Protein 3EGN (pdb70)

Nearest PDB structures (foldseek):
  3egn-assembly1_A  TM=1.008E+00  e=3.715E-26  Homo sapiens
  5obn-assembly1_A  TM=8.909E-01  e=4.716E-21  Homo sapiens
  6ez7-assembly1_A  TM=8.529E-01  e=1.030E-05  Saccharomyces cerevisiae S288C
  6cmn-assembly1_A  TM=7.670E-01  e=2.132E-06  Oryctolagus cuniculus
  7yex-assembly1_A  TM=8.664E-01  e=5.294E-04  Mus musculus

GO terms:
  GO:0005634 nucleus (C, IDA)
  GO:0005654 nucleoplasm (C, TAS)
  GO:0005654 nucleoplasm (C, IDA)
  GO:0005689 U12-type spliceosomal complex (C, IDA)
  GO:0008380 RNA splicing (P, IC)

InterPro domains:
  IPR000504 RNA recognition motif domain [PF00076] (29-95)
  IPR000504 RNA recognition motif domain [PF00076] (422-496)
  IPR000504 RNA recognition motif domain [PS50102] (27-102)
  IPR000504 RNA recognition motif domain [PS50102] (420-503)
  IPR000504 RNA recognition motif domain [SM00360] (28-98)
  IPR000504 RNA recognition motif domain [SM00360] (421-499)
  IPR012677 Nucleotide-binding alpha-beta plait domain superfamily [G3DSA:3.30.70.330] (13-119)
  IPR012677 Nucleotide-binding alpha-beta plait domain superfamily [G3DSA:3.30.70.330] (416-517)
  IPR034147 RBM40, RNA recognition motif 1 [cd12238] (28-100)
  IPR035979 RNA-binding domain superfamily [SSF54928] (13-106)
  IPR035979 RNA-binding domain superfamily [SSF54928] (393-510)
  IPR045164 RNA-binding region-containing protein RBM41/RNPC3 [PTHR16105] (24-506)

Solvent-accessible surface area: 7792 Å² total; per-residue (Å²): 192,54,4,59,136,153,69,0,86,158,21,80,32,57,180,111,74,45,103,104,44,97,46,16,164,111,68,126,61,48,144,80,26,50,44,0,41,0,58,6,2,14,129,123,16,98,102,135,21,0,84,79,2,0,2,64,14,15,73,75,101,34,119,100,53,108,129,91,29,76,15,163,61,74,134,50,32,208,155,71,6,36,0,50,0,14,2,21,64,93,177,15,0,42,101,0,16,165,23,0,21,0,18,55,22,97,59,86,18,0,1,0,23,27,10,193,61,81,208,182

Sequence (120 aa):
ECISRRELEKGRISREEMETLSVFRSYEPGEPNCCRIYVKNLAKHVQEKDLKYIFGRYVDFSSETQRIMFDIRLMKEGRMKGQAFIGLPNEKAAAKALKEANGYVLFGKPMVVQFARSARP

B-factor: mean 15.4, std 7.97, range [4.47, 77.9]

Foldseek 3Di:
DADDLVVLVVQFDDVVVLVPDPVNPPADQDDQDQKKKKWFAFPPDDPVNVCRYLVVLFDPVDPLQVVQWDKDKDDPPDGIIMIMTGGNTRVSLVVCQVRQQRGDDPNTGMHMHHDPDPPD

Radius of gyration: 13.58 Å; Cα contacts (8 Å, |Δi|>4): 230; chains: 1; bounding box: 38×36×28 Å

Organism: Homo sapiens (NCBI:txid9606)

CATH classification: 6.10.250.610 (+1 more: 3.30.70.330)

Structure (mmCIF, N/CA/C/O backbone):
data_3EGN
#
_entry.id   3EGN
#
_cell.length_a   90.973
_cell.length_b   33.499
_cell.length_c   49.312
_cell.angle_alpha   90.00
_cell.angle_beta   96.64
_cell.angle_gamma   90.00
#
_symmetry.space_group_name_H-M   'C 1 2 1'
#
loop_
_entity.id
_entity.type
_entity.pdbx_description
1 polymer 'RNA-binding protein 40'
2 water water
#
loop_
_atom_site.group_PDB
_atom_site.id
_atom_site.type_symbol
_atom_site.label_atom_id
_atom_site.label_alt_id
_atom_site.label_comp_id
_atom_site.label_asym_id
_atom_site.label_entity_id
_atom_site.label_seq_id
_atom_site.pdbx_PDB_ins_code
_atom_site.Cartn_x
_atom_site.Cartn_y
_atom_site.Cartn_z
_atom_site.occupancy
_atom_site.B_iso_or_equiv
_atom_site.auth_seq_id
_atom_site.auth_comp_id
_atom_site.auth_asym_id
_atom_site.auth_atom_id
_atom_site.pdbx_PDB_model_num
ATOM 1 N N . GLU A 1 13 ? 7.295 -19.369 -28.526 1.00 25.50 387 GLU A N 1
ATOM 2 C CA . GLU A 1 13 ? 8.056 -20.647 -28.349 1.00 25.55 387 GLU A CA 1
ATOM 3 C C . GLU A 1 13 ? 9.029 -20.621 -27.165 1.00 24.94 387 GLU A C 1
ATOM 4 O O . GLU A 1 13 ? 9.950 -19.794 -27.111 1.00 25.01 387 GLU A O 1
ATOM 10 N N . CYS A 1 14 ? 8.807 -21.532 -26.220 1.00 24.17 388 CYS A N 1
ATOM 11 C CA . CYS A 1 14 ? 9.714 -21.730 -25.093 1.00 23.54 388 CYS A CA 1
ATOM 12 C C . CYS A 1 14 ? 9.909 -23.226 -24.833 1.00 22.77 388 CYS A C 1
ATOM 13 O O . CYS A 1 14 ? 9.220 -24.059 -25.433 1.00 22.83 388 CYS A O 1
ATOM 16 N N . ILE A 1 15 ? 10.847 -23.556 -23.945 1.00 21.68 389 ILE A N 1
ATOM 17 C CA . ILE A 1 15 ? 11.207 -24.944 -23.650 1.00 20.77 389 ILE A CA 1
ATOM 18 C C . ILE A 1 15 ? 10.061 -25.716 -22.973 1.00 20.56 389 ILE A C 1
ATOM 19 O O . ILE A 1 15 ? 9.223 -25.120 -22.286 1.00 20.67 389 ILE A O 1
ATOM 24 N N . SER A 1 16 ? 10.020 -27.032 -23.186 1.00 19.81 390 SER A N 1
ATOM 25 C CA . SER A 1 16 ? 9.045 -27.893 -22.518 1.00 19.22 390 SER A CA 1
ATOM 26 C C . SER A 1 16 ? 9.651 -28.540 -21.271 1.00 19.21 390 SER A C 1
ATOM 27 O O . SER A 1 16 ? 10.875 -28.629 -21.141 1.00 18.97 390 SER A O 1
ATOM 30 N N . ARG A 1 17 ? 8.786 -28.986 -20.361 1.00 19.23 391 ARG A N 1
ATOM 31 C CA . ARG A 1 17 ? 9.201 -29.712 -19.157 1.00 19.52 391 ARG A CA 1
ATOM 32 C C . ARG A 1 17 ? 10.038 -30.961 -19.492 1.00 19.13 391 ARG A C 1
ATOM 33 O O . ARG A 1 17 ? 11.015 -31.275 -18.801 1.00 18.94 391 ARG A O 1
ATOM 41 N N . ARG A 1 18 ? 9.641 -31.660 -20.553 1.00 18.65 392 ARG A N 1
ATOM 42 C CA . ARG A 1 18 ? 10.322 -32.870 -20.994 1.00 18.35 392 ARG A CA 1
ATOM 43 C C . ARG A 1 18 ? 11.723 -32.582 -21.543 1.00 17.70 392 ARG A C 1
ATOM 44 O O . ARG A 1 18 ? 12.661 -33.321 -21.264 1.00 17.74 392 ARG A O 1
ATOM 52 N N . GLU A 1 19 ? 11.861 -31.511 -22.319 1.00 16.98 393 GLU A N 1
ATOM 53 C CA . GLU A 1 19 ? 13.145 -31.158 -22.920 1.00 16.79 393 GLU A CA 1
ATOM 54 C C . GLU A 1 19 ? 14.181 -30.745 -21.860 1.00 15.75 393 GLU A C 1
ATOM 55 O O . GLU A 1 19 ? 15.355 -31.097 -21.950 1.00 15.66 393 GLU A O 1
ATOM 61 N N . LEU A 1 20 ? 13.712 -30.010 -20.860 1.00 14.79 394 LEU A N 1
ATOM 62 C CA . LEU A 1 20 ? 14.486 -29.594 -19.704 1.00 13.90 394 LEU A CA 1
ATOM 63 C C . LEU A 1 20 ? 14.999 -30.808 -18.936 1.00 13.76 394 LEU A C 1
ATOM 64 O O . LEU A 1 20 ? 16.103 -30.793 -18.396 1.00 13.37 394 LEU A O 1
ATOM 69 N N . GLU A 1 21 ? 14.184 -31.856 -18.890 1.00 13.34 395 GLU A N 1
ATOM 70 C CA . GLU A 1 21 ? 14.514 -33.063 -18.162 1.00 13.51 395 GLU A CA 1
ATOM 71 C C . GLU A 1 21 ? 15.579 -33.843 -18.929 1.00 13.00 395 GLU A C 1
ATOM 72 O O . GLU A 1 21 ? 16.510 -34.400 -18.333 1.00 12.78 395 GLU A O 1
ATOM 78 N N . LYS A 1 22 ? 15.436 -33.874 -20.253 1.00 12.70 396 LYS A N 1
ATOM 79 C CA . LYS A 1 22 ? 16.393 -34.548 -21.125 1.00 12.41 396 LYS A CA 1
ATOM 80 C C . LYS A 1 22 ? 17.766 -33.891 -21.082 1.00 12.06 396 LYS A C 1
ATOM 81 O O . LYS A 1 22 ? 18.782 -34.576 -21.206 1.00 12.45 396 LYS A O 1
ATOM 87 N N . GLY A 1 23 ? 17.793 -32.574 -20.882 1.00 11.36 397 GLY A N 1
ATOM 88 C CA . GLY A 1 23 ? 19.027 -31.810 -20.900 1.00 10.44 397 GLY A CA 1
ATOM 89 C C . GLY A 1 23 ? 19.749 -31.644 -19.587 1.00 10.13 397 GLY A C 1
ATOM 90 O O . GLY A 1 23 ? 20.855 -31.133 -19.576 1.00 10.51 397 GLY A O 1
ATOM 91 N N . ARG A 1 24 ? 19.131 -32.049 -18.481 1.00 10.06 398 ARG A N 1
ATOM 92 C CA . ARG A 1 24 ? 19.744 -31.922 -17.152 1.00 9.88 398 ARG A CA 1
ATOM 93 C C . ARG A 1 24 ? 20.731 -33.053 -16.872 1.00 9.70 398 ARG A C 1
ATOM 94 O O . ARG A 1 24 ? 20.405 -34.233 -17.034 1.00 9.22 398 ARG A O 1
ATOM 102 N N . ILE A 1 25 ? 21.928 -32.681 -16.428 1.00 9.56 399 ILE A N 1
ATOM 103 C CA . ILE A 1 25 ? 22.901 -33.633 -15.913 1.00 9.44 399 ILE A CA 1
ATOM 104 C C . ILE A 1 25 ? 22.343 -34.324 -14.665 1.00 9.56 399 ILE A C 1
ATOM 105 O O . ILE A 1 25 ? 21.506 -33.757 -13.957 1.00 9.61 399 ILE A O 1
ATOM 110 N N . SER A 1 26 ? 22.794 -35.551 -14.415 1.00 9.56 400 SER A N 1
ATOM 111 C CA . SER A 1 26 ? 22.344 -36.328 -13.259 1.00 9.66 400 SER A CA 1
ATOM 112 C C . SER A 1 26 ? 22.939 -35.764 -11.980 1.00 10.13 400 SER A C 1
ATOM 113 O O . SER A 1 26 ? 23.941 -35.046 -12.024 1.00 10.07 400 SER A O 1
ATOM 116 N N . ARG A 1 27 ? 22.331 -36.102 -10.845 1.00 10.64 401 ARG A N 1
ATOM 117 C CA . ARG A 1 27 ? 22.822 -35.641 -9.551 1.00 11.17 401 ARG A CA 1
ATOM 118 C C . ARG A 1 27 ? 24.230 -36.163 -9.292 1.00 11.36 401 ARG A C 1
ATOM 119 O O . ARG A 1 27 ? 25.029 -35.472 -8.668 1.00 11.43 401 ARG A O 1
ATOM 127 N N . GLU A 1 28 ? 24.522 -37.363 -9.803 1.00 11.71 402 GLU A N 1
ATOM 128 C CA . GLU A 1 28 ? 25.857 -37.974 -9.720 1.00 12.43 402 GLU A CA 1
ATOM 129 C C . GLU A 1 28 ? 26.918 -37.109 -10.402 1.00 12.87 402 GLU A C 1
ATOM 130 O O . GLU A 1 28 ? 27.936 -36.759 -9.795 1.00 13.06 402 GLU A O 1
ATOM 136 N N . GLU A 1 29 ? 26.656 -36.770 -11.661 1.00 13.23 403 GLU A N 1
ATOM 137 C CA . GLU A 1 29 ? 27.519 -35.913 -12.461 1.00 13.79 403 GLU A CA 1
ATOM 138 C C . GLU A 1 29 ? 27.699 -34.542 -11.800 1.00 14.03 403 GLU A C 1
ATOM 139 O O . GLU A 1 29 ? 28.785 -33.967 -11.821 1.00 13.94 403 GLU A O 1
ATOM 145 N N . MET A 1 30 ? 26.621 -34.051 -11.199 1.00 14.62 404 MET A N 1
ATOM 146 C CA . MET A 1 30 ? 26.590 -32.790 -10.464 1.00 15.27 404 MET A CA 1
ATOM 147 C C . MET A 1 30 ? 27.537 -32.806 -9.248 1.00 15.06 404 MET A C 1
ATOM 148 O O . MET A 1 30 ? 28.124 -31.782 -8.903 1.00 14.82 404 MET A O 1
ATOM 153 N N . GLU A 1 31 ? 27.691 -33.972 -8.619 1.00 15.19 405 GLU A N 1
ATOM 154 C CA . GLU A 1 31 ? 28.582 -34.138 -7.459 1.00 15.35 405 GLU A CA 1
ATOM 155 C C . GLU A 1 31 ? 30.060 -34.037 -7.821 1.00 15.11 405 GLU A C 1
ATOM 156 O O . GLU A 1 31 ? 30.888 -33.748 -6.957 1.00 14.88 405 GLU A O 1
ATOM 162 N N . THR A 1 32 ? 30.382 -34.291 -9.089 1.00 15.07 406 THR A N 1
ATOM 163 C CA . THR A 1 32 ? 31.768 -34.266 -9.562 1.00 15.17 406 THR A CA 1
ATOM 164 C C . THR A 1 32 ? 32.190 -32.886 -10.087 1.00 15.23 406 THR A C 1
ATOM 165 O O . THR A 1 32 ? 33.384 -32.599 -10.207 1.00 15.46 406 THR A O 1
ATOM 169 N N . LEU A 1 33 ? 31.220 -32.030 -10.392 1.00 15.12 407 LEU A N 1
ATOM 170 C CA . LEU A 1 33 ? 31.521 -30.786 -11.099 1.00 15.12 407 LEU A CA 1
ATOM 171 C C . LEU A 1 33 ? 31.951 -29.656 -10.178 1.00 15.30 407 LEU A C 1
ATOM 172 O O . LEU A 1 33 ? 31.275 -29.355 -9.188 1.00 15.39 407 LEU A O 1
ATOM 177 N N . SER A 1 34 ? 33.069 -29.025 -10.536 1.00 15.33 408 SER A N 1
ATOM 178 C CA . SER A 1 34 ? 33.660 -27.918 -9.782 1.00 15.41 408 SER A CA 1
ATOM 179 C C . SER A 1 34 ? 32.718 -26.736 -9.583 1.00 15.16 408 SER A C 1
ATOM 180 O O . SER A 1 34 ? 32.792 -26.043 -8.563 1.00 15.28 408 SER A O 1
ATOM 183 N N . VAL A 1 35 ? 31.843 -26.505 -10.557 1.00 14.71 409 VAL A N 1
ATOM 184 C CA . VAL A 1 35 ? 30.946 -25.354 -10.524 1.00 14.25 409 VAL A CA 1
ATOM 185 C C . VAL A 1 35 ? 29.725 -25.508 -9.613 1.00 14.19 409 VAL A C 1
ATOM 186 O O . VAL A 1 35 ? 29.062 -24.519 -9.307 1.00 14.43 409 VAL A O 1
ATOM 190 N N . PHE A 1 36 ? 29.419 -26.737 -9.204 1.00 14.10 410 PHE A N 1
ATOM 191 C CA . PHE A 1 36 ? 28.294 -27.008 -8.301 1.00 13.95 410 PHE A CA 1
ATOM 192 C C . PHE A 1 36 ? 28.749 -27.266 -6.864 1.00 14.23 410 PHE A C 1
ATOM 193 O O . PHE A 1 36 ? 27.928 -27.589 -6.005 1.00 14.28 410 PHE A O 1
ATOM 201 N N . ARG A 1 37 ? 30.050 -27.128 -6.608 1.00 14.59 411 ARG A N 1
ATOM 202 C CA . ARG A 1 37 ? 30.600 -27.285 -5.255 1.00 15.30 411 ARG A CA 1
ATOM 203 C C . ARG A 1 37 ? 29.994 -26.243 -4.328 1.00 15.17 411 ARG A C 1
ATOM 204 O O . ARG A 1 37 ? 29.925 -25.063 -4.676 1.00 15.16 411 ARG A O 1
ATOM 212 N N . SER A 1 38 ? 29.554 -26.695 -3.154 1.00 15.45 412 SER A N 1
ATOM 213 C CA . SER A 1 38 ? 28.909 -25.842 -2.145 1.00 15.48 412 SER A CA 1
ATOM 214 C C . SER A 1 38 ? 27.816 -24.943 -2.731 1.00 15.33 412 SER A C 1
ATOM 215 O O . SER A 1 38 ? 27.783 -23.731 -2.508 1.00 15.29 412 SER A O 1
ATOM 218 N N . TYR A 1 39 ? 26.928 -25.566 -3.494 1.00 15.19 413 TYR A N 1
ATOM 219 C CA . TYR A 1 39 ? 25.819 -24.871 -4.120 1.00 15.04 413 TYR A CA 1
ATOM 220 C C . TYR A 1 39 ? 24.828 -24.392 -3.074 1.00 14.99 413 TYR A C 1
ATOM 221 O O . TYR A 1 39 ? 24.439 -25.147 -2.178 1.00 15.28 413 TYR A O 1
ATOM 230 N N . GLU A 1 40 ? 24.417 -23.138 -3.194 1.00 14.73 414 GLU A N 1
ATOM 231 C CA . GLU A 1 40 ? 23.415 -22.579 -2.302 1.00 14.79 414 GLU A CA 1
ATOM 232 C C . GLU A 1 40 ? 22.385 -21.796 -3.102 1.00 14.16 414 GLU A C 1
ATOM 233 O O . GLU A 1 40 ? 22.748 -20.887 -3.842 1.00 14.01 414 GLU A O 1
ATOM 239 N N . PRO A 1 41 ? 21.095 -22.168 -2.970 1.00 13.88 415 PRO A N 1
ATOM 240 C CA . PRO A 1 41 ? 20.000 -21.505 -3.681 1.00 13.31 415 PRO A CA 1
ATOM 241 C C . PRO A 1 41 ? 19.854 -20.030 -3.299 1.00 13.03 415 PRO A C 1
ATOM 242 O O . PRO A 1 41 ? 19.519 -19.201 -4.156 1.00 13.27 415 PRO A O 1
ATOM 246 N N . GLY A 1 42 ? 20.119 -19.704 -2.037 1.00 12.48 416 GLY A N 1
ATOM 247 C CA . GLY A 1 42 ? 19.952 -18.340 -1.531 1.00 12.06 416 GLY A CA 1
ATOM 248 C C . GLY A 1 42 ? 18.546 -18.122 -1.007 1.00 11.80 416 GLY A C 1
ATOM 249 O O . GLY A 1 42 ? 17.753 -19.061 -0.956 1.00 11.63 416 GLY A O 1
ATOM 250 N N . GLU A 1 43 ? 18.232 -16.890 -0.611 1.00 11.76 417 GLU A N 1
ATOM 251 C CA . GLU A 1 43 ? 16.888 -16.581 -0.122 1.00 11.85 417 GLU A CA 1
ATOM 252 C C . GLU A 1 43 ? 15.925 -16.237 -1.266 1.00 11.81 417 GLU A C 1
ATOM 253 O O . GLU A 1 43 ? 16.235 -15.385 -2.102 1.00 11.59 417 GLU A O 1
ATOM 259 N N . PRO A 1 44 ? 14.758 -16.916 -1.306 1.00 11.86 418 PRO A N 1
ATOM 260 C CA . PRO A 1 44 ? 13.773 -16.788 -2.383 1.00 11.69 418 PRO A CA 1
ATOM 261 C C . PRO A 1 44 ? 13.482 -15.339 -2.797 1.00 11.66 418 PRO A C 1
ATOM 262 O O . PRO A 1 44 ? 13.201 -14.474 -1.960 1.00 11.59 418 PRO A O 1
ATOM 266 N N . ASN A 1 45 ? 13.561 -15.106 -4.099 1.00 11.42 419 ASN A N 1
ATOM 267 C CA . ASN A 1 45 ? 13.326 -13.817 -4.706 1.00 11.26 419 ASN A CA 1
ATOM 268 C C . ASN A 1 45 ? 12.708 -14.115 -6.073 1.00 11.27 419 ASN A C 1
ATOM 269 O O . ASN A 1 45 ? 12.786 -15.252 -6.548 1.00 11.22 419 ASN A O 1
ATOM 274 N N A CYS A 1 46 ? 12.093 -13.104 -6.663 0.50 11.05 420 CYS A N 1
ATOM 275 N N B CYS A 1 46 ? 12.084 -13.121 -6.722 0.50 11.26 420 CYS A N 1
ATOM 276 C CA A CYS A 1 46 ? 11.517 -13.265 -8.005 0.50 10.89 420 CYS A CA 1
ATOM 277 C CA B CYS A 1 46 ? 11.517 -13.287 -8.090 0.50 11.35 420 CYS A CA 1
ATOM 278 C C A CYS A 1 46 ? 12.567 -13.108 -9.113 0.50 11.01 420 CYS A C 1
ATOM 279 C C B CYS A 1 46 ? 12.636 -13.259 -9.122 0.50 11.25 420 CYS A C 1
ATOM 280 O O A CYS A 1 46 ? 12.291 -13.359 -10.284 0.50 11.03 420 CYS A O 1
ATOM 281 O O B CYS A 1 46 ? 12.483 -13.750 -10.240 0.50 11.29 420 CYS A O 1
ATOM 286 N N . ARG A 1 47 ? 13.766 -12.687 -8.726 1.00 11.14 421 ARG A N 1
ATOM 287 C CA . ARG A 1 47 ? 14.887 -12.521 -9.631 1.00 10.97 421 ARG A CA 1
ATOM 288 C C . ARG A 1 47 ? 15.863 -13.659 -9.381 1.00 11.02 421 ARG A C 1
ATOM 289 O O . ARG A 1 47 ? 16.176 -13.987 -8.227 1.00 11.01 421 ARG A O 1
ATOM 297 N N . ILE A 1 48 ? 16.315 -14.272 -10.470 1.00 10.83 422 ILE A N 1
ATOM 298 C CA . ILE A 1 48 ? 17.254 -15.385 -10.419 1.00 10.59 422 ILE A CA 1
ATOM 299 C C . ILE A 1 48 ? 18.602 -15.031 -11.041 1.00 10.77 422 ILE A C 1
ATOM 300 O O . ILE A 1 48 ? 18.727 -14.077 -11.823 1.00 10.46 422 ILE A O 1
ATOM 305 N N . TYR A 1 49 ? 19.604 -15.819 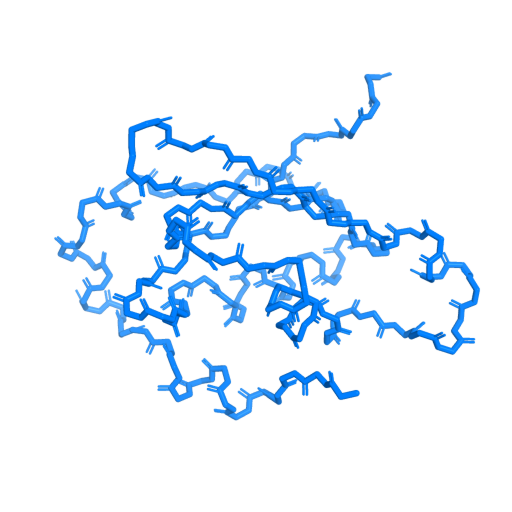-10.675 1.00 10.92 423 TYR A N 1
ATOM 306 C CA . TYR A 1 49 ? 20.967 -15.614 -11.108 1.00 11.16 423 TYR A CA 1
ATOM 307 C C . TYR A 1 49 ? 21.463 -16.912 -11.739 1.00 11.15 423 TYR A C 1
ATOM 308 O O . TYR A 1 49 ? 21.362 -17.985 -11.141 1.00 11.34 423 TYR A O 1
ATOM 317 N N . VAL A 1 50 ? 21.952 -16.811 -12.972 1.00 11.09 424 VAL A N 1
ATOM 318 C CA . VAL A 1 50 ? 22.376 -17.973 -13.759 1.00 11.01 424 VAL A CA 1
ATOM 319 C C . VAL A 1 50 ? 23.849 -17.822 -14.099 1.00 10.82 424 VAL A C 1
ATOM 320 O O . VAL A 1 50 ? 24.252 -16.816 -14.675 1.00 11.18 424 VAL A O 1
ATOM 324 N N . LYS A 1 51 ? 24.664 -18.804 -13.743 1.00 10.72 425 LYS A N 1
ATOM 325 C CA . LYS A 1 51 ? 26.081 -18.735 -14.116 1.00 10.56 425 LYS A CA 1
ATOM 326 C C . LYS A 1 51 ? 26.547 -19.956 -14.905 1.00 10.14 425 LYS A C 1
ATOM 327 O O . LYS A 1 51 ? 25.759 -20.847 -15.201 1.00 9.71 425 LYS A O 1
ATOM 333 N N . ASN A 1 52 ? 27.830 -19.967 -15.262 1.00 10.24 426 ASN A N 1
ATOM 334 C CA . ASN A 1 52 ? 28.428 -21.016 -16.085 1.00 10.07 426 ASN A CA 1
ATOM 335 C C . ASN A 1 52 ? 27.767 -21.091 -17.470 1.00 10.13 426 ASN A C 1
ATOM 336 O O . ASN A 1 52 ? 27.509 -22.169 -17.996 1.00 10.82 426 ASN A O 1
ATOM 341 N N . LEU A 1 53 ? 27.491 -19.935 -18.058 1.00 9.98 427 LEU A N 1
ATOM 342 C CA . LEU A 1 53 ? 26.908 -19.886 -19.401 1.00 9.73 427 LEU A CA 1
ATOM 343 C C . LEU A 1 53 ? 28.012 -19.815 -20.437 1.00 9.58 427 LEU A C 1
ATOM 344 O O . LEU A 1 53 ? 29.044 -19.196 -20.207 1.00 8.96 427 LEU A O 1
ATOM 349 N N . ALA A 1 54 ? 27.784 -20.452 -21.579 1.00 9.81 428 ALA A N 1
ATOM 350 C CA . ALA A 1 54 ? 28.728 -20.382 -22.692 1.00 9.75 428 ALA A CA 1
ATOM 351 C C . ALA A 1 54 ? 28.834 -18.941 -23.167 1.00 9.65 428 ALA A C 1
ATOM 352 O O . ALA A 1 54 ? 27.864 -18.186 -23.114 1.00 9.76 428 ALA A O 1
ATOM 354 N N . LYS A 1 55 ? 30.018 -18.567 -23.626 1.00 9.97 429 LYS A N 1
ATOM 355 C CA . LYS A 1 55 ? 30.329 -17.171 -23.929 1.00 10.40 429 LYS A CA 1
ATOM 356 C C . LYS A 1 55 ? 29.501 -16.601 -25.088 1.00 10.05 429 LYS A C 1
ATOM 357 O O . LYS A 1 55 ? 29.282 -15.389 -25.155 1.00 10.23 429 LYS A O 1
ATOM 363 N N . HIS A 1 56 ? 29.037 -17.472 -25.986 1.00 9.29 430 HIS A N 1
ATOM 364 C CA . HIS A 1 56 ? 28.282 -17.037 -27.162 1.00 8.64 430 HIS A CA 1
ATOM 365 C C . HIS A 1 56 ? 26.758 -17.141 -26.993 1.00 8.29 430 HIS A C 1
ATOM 366 O O . HIS A 1 56 ? 26.019 -17.073 -27.980 1.00 7.60 430 HIS A O 1
ATOM 373 N N . VAL A 1 57 ? 26.296 -17.295 -25.752 1.00 8.21 431 VAL A N 1
ATOM 374 C CA . VAL A 1 57 ? 24.857 -17.345 -25.456 1.00 8.56 431 VAL A CA 1
ATOM 375 C C . VAL A 1 57 ? 24.206 -15.981 -25.715 1.00 8.74 431 VAL A C 1
ATOM 376 O O . VAL A 1 57 ? 24.718 -14.960 -25.262 1.00 8.53 431 VAL A O 1
ATOM 380 N N . GLN A 1 58 ? 23.094 -15.971 -26.453 1.00 9.17 432 GLN A N 1
ATOM 381 C CA . GLN A 1 58 ? 22.325 -14.749 -26.707 1.00 9.81 432 GLN A CA 1
ATOM 382 C C . GLN A 1 58 ? 21.106 -14.633 -25.790 1.00 10.71 432 GLN A C 1
ATOM 383 O O . GLN A 1 58 ? 20.696 -15.608 -25.166 1.00 10.65 432 GLN A O 1
ATOM 389 N N . GLU A 1 59 ? 20.533 -13.433 -25.706 1.00 11.89 433 GLU A N 1
ATOM 390 C CA . GLU A 1 59 ? 19.325 -13.211 -24.911 1.00 13.21 433 GLU A CA 1
ATOM 391 C C . GLU A 1 59 ? 18.189 -14.166 -25.303 1.00 13.11 433 GLU A C 1
ATOM 392 O O . GLU A 1 59 ? 17.556 -14.757 -24.435 1.00 12.95 433 GLU A O 1
ATOM 398 N N . LYS A 1 60 ? 17.947 -14.322 -26.605 1.00 13.48 434 LYS A N 1
ATOM 399 C CA . LYS A 1 60 ? 16.897 -15.224 -27.084 1.00 13.96 434 LYS A CA 1
ATOM 400 C C . LYS A 1 60 ? 17.091 -16.705 -26.730 1.00 14.13 434 LYS A C 1
ATOM 401 O O . LYS A 1 60 ? 16.123 -17.461 -26.740 1.00 14.77 434 LYS A O 1
ATOM 407 N N . ASP A 1 61 ? 18.316 -17.114 -26.408 1.00 14.00 435 ASP A N 1
ATOM 408 C CA . ASP A 1 61 ? 18.566 -18.483 -25.926 1.00 14.05 435 ASP A CA 1
ATOM 409 C C . ASP A 1 61 ? 18.003 -18.685 -24.512 1.00 13.99 435 ASP A C 1
ATOM 410 O O . ASP A 1 61 ? 17.409 -19.724 -24.205 1.00 13.75 435 ASP A O 1
ATOM 415 N N . LEU A 1 62 ? 18.201 -17.676 -23.662 1.00 14.09 436 LEU A N 1
ATOM 416 C CA . LEU A 1 62 ? 17.727 -17.692 -22.279 1.00 13.84 436 LEU A CA 1
ATOM 417 C C . LEU A 1 62 ? 16.241 -17.410 -22.171 1.00 13.55 436 LEU A C 1
ATOM 418 O O . LEU A 1 62 ? 15.598 -17.847 -21.222 1.00 13.52 436 LEU A O 1
ATOM 423 N N . LYS A 1 63 ? 15.707 -16.667 -23.140 1.00 13.48 437 LYS A N 1
ATOM 424 C CA . LYS A 1 63 ? 14.271 -16.409 -23.218 1.00 13.26 437 LYS A CA 1
ATOM 425 C C . LYS A 1 63 ? 13.534 -17.704 -23.519 1.00 12.89 437 LYS A C 1
ATOM 426 O O . LYS A 1 63 ? 12.511 -17.990 -22.899 1.00 13.02 437 LYS A O 1
ATOM 432 N N . TYR A 1 64 ? 14.067 -18.475 -24.466 1.00 12.06 438 TYR A N 1
ATOM 433 C CA . TYR A 1 64 ? 13.562 -19.801 -24.769 1.00 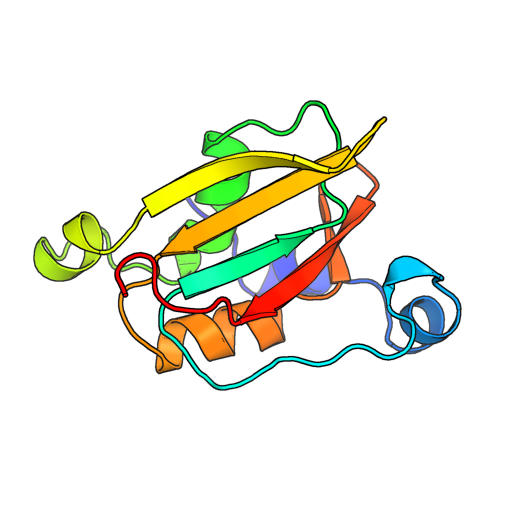11.76 438 TYR A CA 1
ATOM 434 C C . TYR A 1 64 ? 13.421 -20.683 -23.507 1.00 11.77 438 TYR A C 1
ATOM 435 O O . TYR A 1 64 ? 12.405 -21.356 -23.311 1.00 11.65 438 TYR A O 1
ATOM 444 N N . ILE A 1 65 ? 14.435 -20.663 -22.650 1.00 11.75 439 ILE A N 1
ATOM 445 C CA . ILE A 1 65 ? 14.428 -21.471 -21.428 1.00 12.02 439 ILE A CA 1
ATOM 446 C C . ILE A 1 65 ? 13.528 -20.853 -20.354 1.00 12.15 439 ILE A C 1
ATOM 447 O O . ILE A 1 65 ? 12.589 -21.491 -19.863 1.00 12.68 439 ILE A O 1
ATOM 452 N N . PHE A 1 66 ? 13.800 -19.606 -20.004 1.00 12.11 440 PHE A N 1
ATOM 453 C CA . PHE A 1 66 ? 13.153 -19.005 -18.854 1.00 12.44 440 PHE A CA 1
ATOM 454 C C . PHE A 1 66 ? 11.838 -18.297 -19.190 1.00 12.73 440 PHE A C 1
ATOM 455 O O . PHE A 1 66 ? 11.138 -17.809 -18.295 1.00 13.58 440 PHE A O 1
ATOM 463 N N . GLY A 1 67 ? 11.483 -18.278 -20.471 1.00 12.38 441 GLY A N 1
ATOM 464 C CA . GLY A 1 67 ? 10.182 -17.776 -20.891 1.00 11.97 441 GLY A CA 1
ATOM 465 C C . GLY A 1 67 ? 9.069 -18.711 -20.461 1.00 11.64 441 GLY A C 1
ATOM 466 O O . GLY A 1 67 ? 7.906 -18.337 -20.463 1.00 12.23 441 GLY A O 1
ATOM 467 N N . ARG A 1 68 ? 9.437 -19.929 -20.084 1.00 11.34 442 ARG A N 1
ATOM 468 C CA . ARG A 1 68 ? 8.492 -20.951 -19.636 1.00 10.84 442 ARG A CA 1
ATOM 469 C C . ARG A 1 68 ? 7.792 -20.550 -18.328 1.00 11.03 442 ARG A C 1
ATOM 470 O O . ARG A 1 68 ? 6.664 -20.953 -18.055 1.00 11.50 442 ARG A O 1
ATOM 478 N N . TYR A 1 69 ? 8.465 -19.740 -17.529 1.00 10.89 443 TYR A N 1
ATOM 479 C CA . TYR A 1 69 ? 7.935 -19.338 -16.237 1.00 10.65 443 TYR A CA 1
ATOM 480 C 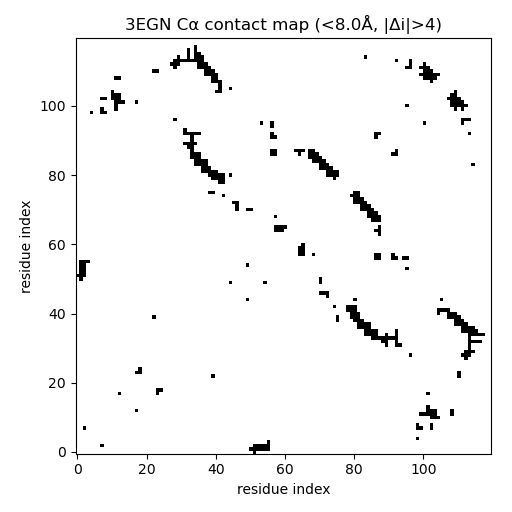C . TYR A 1 69 ? 7.220 -17.999 -16.312 1.00 10.44 443 TYR A C 1
ATOM 481 O O . TYR A 1 69 ? 7.088 -17.305 -15.312 1.00 10.46 443 TYR A O 1
ATOM 490 N N . VAL A 1 70 ? 6.759 -17.652 -17.513 1.00 10.57 444 VAL A N 1
ATOM 491 C CA . VAL A 1 70 ? 6.116 -16.363 -17.785 1.00 10.55 444 VAL A CA 1
ATOM 492 C C . VAL A 1 70 ? 4.856 -16.573 -18.616 1.00 10.61 444 VAL A C 1
ATOM 493 O O . VAL A 1 70 ? 4.874 -17.280 -19.626 1.00 10.44 444 VAL A O 1
ATOM 497 N N . ASP A 1 71 ? 3.760 -15.961 -18.183 1.00 10.74 445 ASP A N 1
ATOM 498 C CA . ASP A 1 71 ? 2.580 -15.853 -19.024 1.00 10.63 445 ASP A CA 1
ATOM 499 C C . ASP A 1 71 ? 2.705 -14.564 -19.834 1.00 10.60 445 ASP A C 1
ATOM 500 O O . ASP A 1 71 ? 2.360 -13.483 -19.357 1.00 10.56 445 ASP A O 1
ATOM 505 N N . PHE A 1 72 ? 3.208 -14.686 -21.060 1.00 10.64 446 PHE A N 1
ATOM 506 C CA . PHE A 1 72 ? 3.386 -13.530 -21.944 1.00 10.86 446 PHE A CA 1
ATOM 507 C C . PHE A 1 72 ? 2.076 -12.875 -22.387 1.00 10.86 446 PHE A C 1
ATOM 508 O O . PHE A 1 72 ? 2.097 -11.785 -22.956 1.00 10.98 446 PHE A O 1
ATOM 516 N N . SER A 1 73 ? 0.944 -13.533 -22.141 1.00 10.83 447 SER A N 1
ATOM 517 C CA . SER A 1 73 ? -0.358 -12.936 -22.451 1.00 10.86 447 SER A CA 1
ATOM 518 C C . SER A 1 73 ? -0.778 -11.904 -21.399 1.00 11.01 447 SER A C 1
ATOM 519 O O . SER A 1 73 ? -1.614 -11.048 -21.664 1.00 10.96 447 SER A O 1
ATOM 522 N N . SER A 1 74 ? -0.180 -11.994 -20.212 1.00 11.44 448 SER A N 1
ATOM 523 C CA . SER A 1 74 ? -0.444 -11.066 -19.115 1.00 11.84 448 SER A CA 1
ATOM 524 C C . SER A 1 74 ? 0.553 -9.910 -19.138 1.00 12.06 448 SER A C 1
ATOM 525 O O . SER A 1 74 ? 1.765 -10.132 -19.066 1.00 12.21 448 SER A O 1
ATOM 528 N N . GLU A 1 75 ? 0.039 -8.684 -19.228 1.00 12.40 449 GLU A N 1
ATOM 529 C CA . GLU A 1 75 ? 0.883 -7.491 -19.236 1.00 12.81 449 GLU A CA 1
ATOM 530 C C . GLU A 1 75 ? 1.711 -7.385 -17.962 1.00 12.88 449 GLU A C 1
ATOM 531 O O . GLU A 1 75 ? 2.910 -7.142 -18.034 1.00 13.17 449 GLU A O 1
ATOM 537 N N . THR A 1 76 ? 1.078 -7.592 -16.809 1.00 13.08 450 THR A N 1
ATOM 538 C CA . THR A 1 76 ? 1.783 -7.614 -15.525 1.00 13.47 450 THR A CA 1
ATOM 539 C C . THR A 1 76 ? 3.048 -8.476 -15.606 1.00 13.56 450 THR A C 1
ATOM 540 O O . THR A 1 76 ? 4.138 -8.018 -15.264 1.00 13.63 450 THR A O 1
ATOM 544 N N . GLN A 1 77 ? 2.904 -9.703 -16.098 1.00 13.65 451 GLN A N 1
ATOM 545 C CA . GLN A 1 77 ? 4.018 -10.645 -16.146 1.00 13.64 451 GLN A CA 1
ATOM 546 C C . GLN A 1 77 ? 5.059 -10.324 -17.220 1.00 13.90 451 GLN A C 1
ATOM 547 O O . GLN A 1 77 ? 6.235 -10.610 -17.039 1.00 13.91 451 GLN A O 1
ATOM 553 N N . ARG A 1 78 ? 4.637 -9.721 -18.327 1.00 14.32 452 ARG A N 1
ATOM 554 C CA . ARG A 1 78 ? 5.581 -9.270 -19.357 1.00 14.70 452 ARG A CA 1
ATOM 555 C C . ARG A 1 78 ? 6.512 -8.156 -18.870 1.00 15.06 452 ARG A C 1
ATOM 556 O O . ARG A 1 78 ? 7.703 -8.165 -19.180 1.00 15.25 452 ARG A O 1
ATOM 564 N N . ILE A 1 79 ? 5.948 -7.197 -18.133 1.00 15.25 453 ILE A N 1
ATOM 565 C CA . ILE A 1 79 ? 6.688 -6.092 -17.521 1.00 15.77 453 ILE A CA 1
ATOM 566 C C . ILE A 1 79 ? 7.721 -6.589 -16.492 1.00 16.01 453 ILE A C 1
ATOM 567 O O . ILE A 1 79 ? 8.801 -6.013 -16.342 1.00 15.94 453 ILE A O 1
ATOM 572 N N . MET A 1 80 ? 7.380 -7.657 -15.782 1.00 16.44 454 MET A N 1
ATOM 573 C CA . MET A 1 80 ? 8.254 -8.205 -14.752 1.00 16.97 454 MET A CA 1
ATOM 574 C C . MET A 1 80 ? 9.412 -9.004 -15.349 1.00 16.75 454 MET A C 1
ATOM 575 O O . MET A 1 80 ? 10.445 -9.172 -14.703 1.00 16.86 454 MET A O 1
ATOM 580 N N . PHE A 1 81 ? 9.226 -9.507 -16.566 1.00 16.64 455 PHE A N 1
ATOM 581 C CA . PHE A 1 81 ? 10.229 -10.345 -17.217 1.00 17.01 455 PHE A CA 1
ATOM 582 C C . PHE A 1 81 ? 11.398 -9.528 -17.769 1.00 17.10 455 PHE A C 1
ATOM 583 O O . PHE A 1 81 ? 11.209 -8.637 -18.591 1.00 17.27 455 PHE A O 1
ATOM 591 N N . ASP A 1 82 ? 12.606 -9.846 -17.311 1.00 17.09 456 ASP A N 1
ATOM 592 C CA . ASP A 1 82 ? 13.804 -9.162 -17.771 1.00 17.22 456 ASP A CA 1
ATOM 593 C C . ASP A 1 82 ? 15.014 -10.102 -17.819 1.00 16.36 456 ASP A C 1
ATOM 594 O O . ASP A 1 82 ? 15.241 -10.869 -16.883 1.00 15.96 456 ASP A O 1
ATOM 599 N N . ILE A 1 83 ? 15.775 -10.044 -18.912 1.00 15.75 457 ILE A N 1
ATOM 600 C CA . ILE A 1 83 ? 17.056 -10.769 -19.016 1.00 15.21 457 ILE A CA 1
ATOM 601 C C . ILE A 1 83 ? 18.244 -9.828 -19.240 1.00 14.91 457 ILE A C 1
ATOM 602 O O . ILE A 1 83 ? 18.226 -9.020 -20.165 1.00 14.56 457 ILE A O 1
ATOM 607 N N . ARG A 1 84 ? 19.270 -9.949 -18.396 1.00 14.62 458 ARG A N 1
ATOM 608 C CA . ARG A 1 84 ? 20.552 -9.257 -18.613 1.00 14.09 458 ARG A CA 1
ATOM 609 C C . ARG A 1 84 ? 21.700 -10.257 -18.660 1.00 14.04 458 ARG A C 1
ATOM 610 O O . ARG A 1 84 ? 21.902 -11.008 -17.718 1.00 13.95 458 ARG A O 1
ATOM 618 N N . LEU A 1 85 ? 22.447 -10.264 -19.758 1.00 14.48 459 LEU A N 1
ATOM 619 C CA . LEU A 1 85 ? 23.657 -11.085 -19.889 1.00 14.54 459 LEU A CA 1
ATOM 620 C C . LEU A 1 85 ? 24.912 -10.286 -19.584 1.00 14.88 459 LEU A C 1
ATOM 621 O O . LEU A 1 85 ? 24.964 -9.084 -19.869 1.00 14.64 459 LEU A O 1
ATOM 626 N N . MET A 1 86 ? 25.929 -10.952 -19.036 1.00 15.54 460 MET A N 1
ATOM 627 C CA . MET A 1 86 ? 27.270 -10.348 -18.889 1.00 16.78 460 MET A CA 1
ATOM 628 C C . MET A 1 86 ? 28.408 -11.360 -18.719 1.00 16.61 460 MET A C 1
ATOM 629 O O . MET A 1 86 ? 28.182 -12.561 -18.607 1.00 16.35 460 MET A O 1
ATOM 634 N N . LYS A 1 87 ? 29.628 -10.835 -18.685 1.00 17.31 461 LYS A N 1
ATOM 635 C CA . LYS A 1 87 ? 30.849 -11.614 -18.464 1.00 17.73 461 LYS A CA 1
ATOM 636 C C . LYS A 1 87 ? 30.852 -12.291 -17.094 1.00 18.09 461 LYS A C 1
ATOM 637 O O . LYS A 1 87 ? 30.391 -11.714 -16.106 1.00 18.12 461 LYS A O 1
ATOM 643 N N . GLU A 1 88 ? 31.363 -13.519 -17.063 1.00 18.49 462 GLU A N 1
ATOM 644 C CA . GLU A 1 88 ? 31.798 -14.184 -15.840 1.00 18.95 462 GLU A CA 1
ATOM 645 C C . GLU A 1 88 ? 33.273 -14.533 -16.051 1.00 19.14 462 GLU A C 1
ATOM 646 O O . GLU A 1 88 ? 33.650 -15.705 -16.139 1.00 19.17 462 GLU A O 1
ATOM 652 N N . GLY A 1 89 ? 34.098 -13.496 -16.154 1.00 19.38 463 GLY A N 1
ATOM 653 C CA . GLY A 1 89 ? 35.494 -13.650 -16.540 1.00 19.80 463 GLY A CA 1
ATOM 654 C C . GLY A 1 89 ? 35.780 -12.875 -17.819 1.00 20.02 463 GLY A C 1
ATOM 655 O O . GLY A 1 89 ? 35.177 -11.819 -18.029 1.00 20.23 463 GLY A O 1
ATOM 656 N N . ARG A 1 90 ? 36.659 -13.375 -18.699 1.00 19.97 464 ARG A N 1
ATOM 657 C CA . ARG A 1 90 ? 37.327 -14.693 -18.620 1.00 19.99 464 ARG A CA 1
ATOM 658 C C . ARG A 1 90 ? 36.426 -15.895 -18.970 1.00 19.79 464 ARG A C 1
ATOM 659 O O . ARG A 1 90 ? 35.975 -16.635 -18.082 1.00 19.60 464 ARG A O 1
ATOM 667 N N . MET A 1 91 ? 36.158 -16.039 -20.271 1.00 19.55 465 MET A N 1
ATOM 668 C CA . MET A 1 91 ? 35.589 -17.246 -20.914 1.00 19.22 465 MET A CA 1
ATOM 669 C C . MET A 1 91 ? 34.093 -17.564 -20.727 1.00 18.90 465 MET A C 1
ATOM 670 O O . MET A 1 91 ? 33.463 -18.054 -21.664 1.00 18.93 465 MET A O 1
ATOM 675 N N . LYS A 1 92 ? 33.526 -17.307 -19.546 1.00 18.39 466 LYS A N 1
ATOM 676 C CA . LYS A 1 92 ? 32.128 -17.708 -19.269 1.00 17.95 466 LYS A CA 1
ATOM 677 C C . LYS A 1 92 ? 31.094 -16.567 -19.317 1.00 17.57 466 LYS A C 1
ATOM 678 O O . LYS A 1 92 ? 31.404 -15.441 -19.735 1.00 17.87 466 LYS A O 1
ATOM 684 N N . GLY A 1 93 ? 29.867 -16.873 -18.903 1.00 16.53 467 GLY A N 1
ATOM 685 C CA . GLY A 1 93 ? 28.791 -15.899 -18.893 1.00 15.37 467 GLY A CA 1
ATOM 686 C C . GLY A 1 93 ? 27.894 -16.017 -17.677 1.00 14.67 467 GLY A C 1
ATOM 687 O O . GLY A 1 93 ? 27.751 -17.090 -17.097 1.00 14.44 467 GLY A O 1
ATOM 688 N N . GLN A 1 94 ? 27.288 -14.895 -17.312 1.00 14.14 468 GLN A N 1
ATOM 689 C CA . GLN A 1 94 ? 26.390 -14.784 -16.177 1.00 13.94 468 GLN A CA 1
ATOM 690 C C . GLN A 1 94 ? 25.152 -14.068 -16.660 1.00 13.62 468 GLN A C 1
ATOM 691 O O . GLN A 1 94 ? 25.229 -13.243 -17.571 1.00 13.79 468 GLN A O 1
ATOM 697 N N . ALA A 1 95 ? 24.019 -14.339 -16.026 1.00 13.12 469 ALA A N 1
ATOM 698 C CA . ALA A 1 95 ? 22.797 -13.620 -16.336 1.00 12.66 4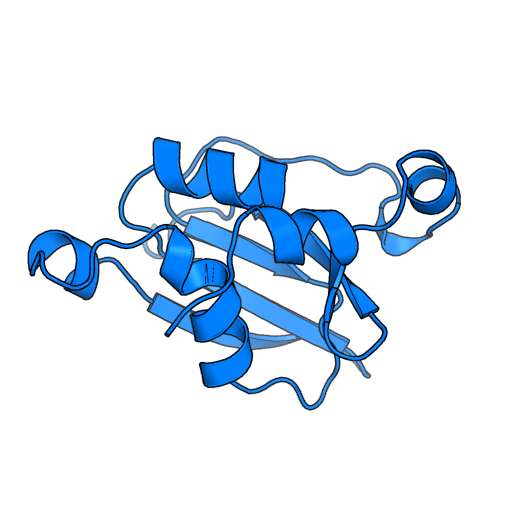69 ALA A CA 1
ATOM 699 C C . ALA A 1 95 ? 21.991 -13.381 -15.075 1.00 12.60 469 ALA A C 1
ATOM 700 O O . ALA A 1 95 ? 21.997 -14.204 -14.164 1.00 12.50 469 ALA A O 1
ATOM 702 N N . PHE A 1 96 ? 21.324 -12.235 -15.021 1.00 12.42 470 PHE A N 1
ATOM 703 C CA . PHE A 1 96 ? 20.286 -12.001 -14.033 1.00 12.62 470 PHE A CA 1
ATOM 704 C C . PHE A 1 96 ? 18.960 -11.960 -14.765 1.00 12.46 470 PHE A C 1
ATOM 705 O O . PHE A 1 96 ? 18.836 -11.298 -15.806 1.00 12.67 470 PHE A O 1
ATOM 713 N N . ILE A 1 97 ? 17.979 -12.691 -14.240 1.00 12.01 471 ILE A N 1
ATOM 714 C CA . ILE A 1 97 ? 16.671 -12.776 -14.882 1.00 11.39 471 ILE A CA 1
ATOM 715 C C . ILE A 1 97 ? 15.541 -12.494 -13.903 1.00 11.10 471 ILE A C 1
ATOM 716 O O . ILE A 1 97 ? 15.350 -13.224 -12.930 1.00 10.90 471 ILE A O 1
ATOM 721 N N . GLY A 1 98 ? 14.798 -11.429 -14.167 1.00 10.64 472 GLY A N 1
ATOM 722 C CA . GLY A 1 98 ? 13.630 -11.109 -13.372 1.00 10.05 472 GLY A CA 1
ATOM 723 C C . GLY A 1 98 ? 12.434 -11.917 -13.834 1.00 9.96 472 GLY A C 1
ATOM 724 O O . GLY A 1 98 ? 12.059 -11.872 -15.004 1.00 9.92 472 GLY A O 1
ATOM 725 N N . LEU A 1 99 ? 11.844 -12.657 -12.903 1.00 9.71 473 LEU A N 1
ATOM 726 C CA . LEU A 1 99 ? 10.640 -13.437 -13.142 1.00 9.68 473 LEU A CA 1
ATOM 727 C C . LEU A 1 99 ? 9.440 -12.794 -12.412 1.00 9.56 473 LEU A C 1
ATOM 728 O O . LEU A 1 99 ? 9.629 -11.943 -11.547 1.00 9.26 473 LEU A O 1
ATOM 733 N N . PRO A 1 100 ? 8.203 -13.177 -12.781 1.00 9.64 474 PRO A N 1
ATOM 734 C CA . PRO A 1 100 ? 6.996 -12.507 -12.272 1.00 9.76 474 PRO A CA 1
ATOM 735 C C . PRO A 1 100 ? 6.664 -12.701 -10.790 1.00 9.94 474 PRO A C 1
ATOM 736 O O . PRO A 1 100 ? 5.940 -11.878 -10.224 1.00 9.81 474 PRO A O 1
ATOM 740 N N . ASN A 1 101 ? 7.169 -13.771 -10.177 1.00 10.31 475 ASN A N 1
ATOM 741 C CA . ASN A 1 101 ? 6.958 -14.039 -8.742 1.00 10.84 475 ASN A CA 1
ATOM 742 C C . ASN A 1 101 ? 7.943 -15.077 -8.194 1.00 11.55 475 ASN A C 1
ATOM 743 O O . ASN A 1 101 ? 8.694 -15.687 -8.963 1.00 11.90 475 ASN A O 1
ATOM 748 N N . GLU A 1 102 ? 7.949 -15.271 -6.875 1.00 11.88 476 GLU A N 1
ATOM 749 C CA . GLU A 1 102 ? 8.850 -16.238 -6.244 1.00 12.46 476 GLU A CA 1
ATOM 750 C C . GLU A 1 102 ? 8.563 -17.688 -6.626 1.00 12.39 476 GLU A C 1
ATOM 751 O O . GLU A 1 102 ? 9.493 -18.482 -6.808 1.00 12.48 476 GLU A O 1
ATOM 757 N N . LYS A 1 103 ? 7.279 -18.022 -6.739 1.00 12.24 477 LYS A N 1
ATOM 758 C CA . LYS A 1 103 ? 6.838 -19.366 -7.095 1.00 12.30 477 LYS A CA 1
ATOM 759 C C . LYS A 1 103 ? 7.417 -19.805 -8.447 1.00 12.30 477 LYS A C 1
ATOM 760 O O . LYS A 1 103 ? 7.831 -20.959 -8.600 1.00 12.39 477 LYS A O 1
ATOM 766 N N . ALA A 1 104 ? 7.458 -18.876 -9.407 1.00 11.95 478 ALA A N 1
ATOM 767 C CA . ALA A 1 104 ? 8.016 -19.113 -10.745 1.00 11.58 478 ALA A CA 1
ATOM 768 C C . ALA A 1 104 ? 9.541 -19.261 -10.712 1.00 11.35 478 ALA A C 1
ATOM 769 O O . ALA A 1 104 ? 10.111 -20.138 -11.372 1.00 11.17 478 ALA A O 1
ATOM 771 N N . ALA A 1 105 ? 10.184 -18.396 -9.934 1.00 11.27 479 ALA A N 1
ATOM 772 C CA . ALA A 1 105 ? 11.627 -18.438 -9.712 1.00 11.46 479 ALA A CA 1
ATOM 773 C C . ALA A 1 105 ? 12.090 -19.771 -9.097 1.00 11.63 479 ALA A C 1
ATOM 774 O O . ALA A 1 105 ? 13.098 -20.343 -9.536 1.00 11.82 479 ALA A O 1
ATOM 776 N N . ALA A 1 106 ? 11.351 -20.249 -8.091 1.00 11.46 480 ALA A N 1
ATOM 777 C CA . ALA A 1 106 ? 11.621 -21.533 -7.431 1.00 11.25 480 ALA A CA 1
ATOM 778 C C . ALA A 1 106 ? 11.475 -22.715 -8.389 1.00 11.40 480 ALA A C 1
ATOM 779 O O . ALA A 1 106 ? 12.246 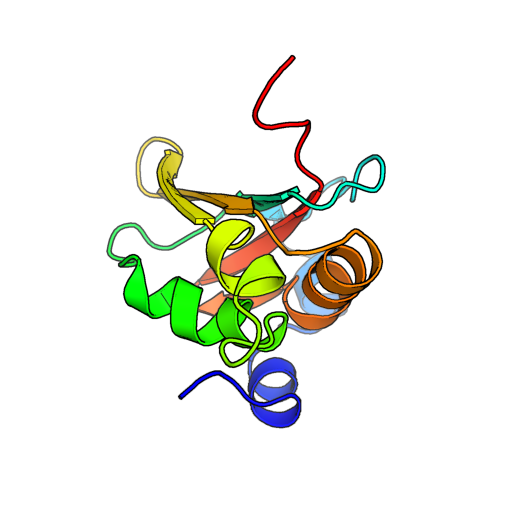-23.683 -8.318 1.00 11.33 480 ALA A O 1
ATOM 781 N N . LYS A 1 107 ? 10.484 -22.630 -9.275 1.00 11.41 481 LYS A N 1
ATOM 782 C CA . LYS A 1 107 ? 10.289 -23.632 -10.309 1.00 11.84 481 LYS A CA 1
ATOM 783 C C . LYS A 1 107 ? 11.447 -23.594 -11.309 1.00 12.01 481 LYS A C 1
ATOM 784 O O . LYS A 1 107 ? 11.914 -24.641 -11.763 1.00 12.06 481 LYS A O 1
ATOM 790 N N . ALA A 1 108 ? 11.911 -22.387 -11.634 1.00 12.19 482 ALA A N 1
ATOM 791 C CA . ALA A 1 108 ? 13.081 -22.203 -12.491 1.00 12.12 482 ALA A CA 1
ATOM 792 C C . ALA A 1 108 ? 14.350 -22.849 -11.918 1.00 12.17 482 ALA A C 1
ATOM 793 O O . ALA A 1 108 ? 15.083 -23.522 -12.647 1.00 12.13 482 ALA A O 1
ATOM 795 N N . LEU A 1 109 ? 14.605 -22.645 -10.625 1.00 12.02 483 LEU A N 1
ATOM 796 C CA . LEU A 1 109 ? 15.746 -23.274 -9.960 1.00 12.07 483 LEU A CA 1
ATOM 797 C C . LEU A 1 109 ? 15.647 -24.797 -9.987 1.00 12.28 483 LEU A C 1
ATOM 798 O O . LEU A 1 109 ? 16.606 -25.488 -10.311 1.00 12.16 483 LEU A O 1
ATOM 803 N N . LYS A 1 110 ? 14.470 -25.298 -9.636 1.00 12.33 484 LYS A N 1
ATOM 804 C CA . LYS A 1 110 ? 14.209 -26.715 -9.556 1.00 12.69 484 LYS A CA 1
ATOM 805 C C . LYS A 1 110 ? 14.432 -27.386 -10.918 1.00 12.46 484 LYS A C 1
ATOM 806 O O . LYS A 1 110 ? 15.129 -28.391 -11.010 1.00 12.59 484 LYS A O 1
ATOM 812 N N . GLU A 1 111 ? 13.867 -26.801 -11.970 1.00 12.45 485 GLU A N 1
ATOM 813 C CA . GLU A 1 111 ? 13.867 -27.408 -13.305 1.00 12.38 485 GLU A CA 1
ATOM 814 C C . GLU A 1 111 ? 15.103 -27.130 -14.165 1.00 11.94 485 GLU A C 1
ATOM 815 O O . GLU A 1 111 ? 15.502 -27.982 -14.958 1.00 12.44 485 GLU A O 1
ATOM 821 N N . ALA A 1 112 ? 15.701 -25.946 -14.018 1.00 11.20 486 ALA A N 1
ATOM 822 C CA . ALA A 1 112 ? 16.789 -25.513 -14.912 1.00 10.37 486 ALA A CA 1
ATOM 823 C C . ALA A 1 112 ? 18.201 -25.664 -14.343 1.00 10.09 486 ALA A C 1
ATOM 824 O O . ALA A 1 112 ? 19.186 -25.550 -15.091 1.00 10.26 486 ALA A O 1
ATOM 826 N N . ASN A 1 113 ? 18.320 -25.890 -13.034 1.00 9.25 487 ASN A N 1
ATOM 827 C CA . ASN A 1 113 ? 19.639 -26.102 -12.448 1.00 8.68 487 ASN A CA 1
ATOM 828 C C . ASN A 1 113 ? 20.263 -27.383 -13.004 1.00 8.46 487 ASN A C 1
ATOM 829 O O . ASN A 1 113 ? 19.674 -28.463 -12.910 1.00 8.51 487 ASN A O 1
ATOM 834 N N . GLY A 1 114 ? 21.440 -27.251 -13.610 1.00 7.95 488 GLY A N 1
ATOM 835 C CA . GLY A 1 114 ? 22.118 -28.391 -14.219 1.00 7.30 488 GLY A CA 1
ATOM 836 C C . GLY A 1 114 ? 21.784 -28.585 -15.689 1.00 7.05 488 GLY A C 1
ATOM 837 O O . GLY A 1 114 ? 22.316 -29.494 -16.333 1.00 6.71 488 GLY A O 1
ATOM 838 N N . TYR A 1 115 ? 20.916 -27.728 -16.227 1.00 6.61 489 TYR A N 1
ATOM 839 C CA . TYR A 1 115 ? 20.525 -27.837 -17.629 1.00 6.74 489 TYR A CA 1
ATOM 840 C C . TYR A 1 115 ? 21.672 -27.477 -18.579 1.00 6.49 489 TYR A C 1
ATOM 841 O O . TYR A 1 115 ? 22.290 -26.421 -18.454 1.00 6.22 489 TYR A O 1
ATOM 850 N N . VAL A 1 116 ? 21.940 -28.362 -19.534 1.00 6.61 490 VAL A N 1
ATOM 851 C CA . VAL A 1 116 ? 23.031 -28.157 -20.492 1.00 6.65 490 VAL A CA 1
ATOM 852 C C . VAL A 1 116 ? 22.586 -27.320 -21.688 1.00 6.77 490 VAL A C 1
ATOM 853 O O . VAL A 1 116 ? 21.773 -27.758 -22.496 1.00 7.05 490 VAL A O 1
ATOM 857 N N . LEU A 1 117 ? 23.120 -26.107 -21.776 1.00 7.02 491 LEU A N 1
ATOM 858 C CA . LEU A 1 117 ? 22.926 -25.226 -22.923 1.00 7.16 491 LEU A CA 1
ATOM 859 C C . LEU A 1 117 ? 24.276 -25.008 -23.589 1.00 7.58 491 LEU A C 1
ATOM 860 O O . LEU A 1 117 ? 25.231 -24.550 -22.949 1.00 7.61 491 LEU A O 1
ATOM 865 N N . PHE A 1 118 ? 24.359 -25.364 -24.870 1.00 8.04 492 PHE A N 1
ATOM 866 C CA . PHE A 1 118 ? 25.594 -25.229 -25.650 1.00 8.18 492 PHE A CA 1
ATOM 867 C C . PHE A 1 118 ? 26.788 -25.893 -24.977 1.00 8.60 492 PHE A C 1
ATOM 868 O O . PHE A 1 118 ? 27.859 -25.289 -24.863 1.00 9.47 492 PHE A O 1
ATOM 876 N N . GLY A 1 119 ? 26.603 -27.126 -24.517 1.00 8.48 493 GLY A N 1
ATOM 877 C CA . GLY A 1 119 ? 27.692 -27.884 -23.906 1.00 9.00 493 GLY A CA 1
ATOM 878 C C . GLY A 1 119 ? 28.067 -27.549 -22.467 1.00 9.29 493 GLY A C 1
ATOM 879 O O . GLY A 1 119 ? 29.017 -28.123 -21.929 1.00 9.39 493 GLY A O 1
ATOM 880 N N . LYS A 1 120 ? 27.333 -26.629 -21.840 1.00 9.58 494 LYS A N 1
ATOM 881 C CA . LYS A 1 120 ? 27.620 -26.206 -20.463 1.00 9.87 494 LYS A CA 1
ATOM 882 C C . LYS A 1 120 ? 26.401 -26.334 -19.559 1.00 9.97 494 LYS A C 1
ATOM 883 O O . LYS A 1 120 ? 25.323 -25.841 -19.903 1.00 10.05 494 LYS A O 1
ATOM 889 N N . PRO A 1 121 ? 26.563 -26.988 -18.392 1.00 10.07 495 PRO A N 1
ATOM 890 C CA . PRO A 1 121 ? 25.482 -27.038 -17.406 1.00 10.33 495 PRO A CA 1
ATOM 891 C C . PRO A 1 121 ? 25.335 -25.722 -16.644 1.00 10.98 495 PRO A C 1
ATOM 892 O O . PRO A 1 121 ? 26.296 -25.251 -16.022 1.00 10.88 495 PRO A O 1
ATOM 896 N N . MET A 1 122 ? 24.141 -25.137 -16.681 1.00 11.38 496 MET A N 1
ATOM 897 C CA . MET A 1 122 ? 23.938 -23.865 -15.999 1.00 12.36 496 MET A CA 1
ATOM 898 C C . MET A 1 122 ? 23.703 -24.042 -14.509 1.00 12.18 496 MET A C 1
ATOM 899 O O . MET A 1 122 ? 23.190 -25.079 -14.059 1.00 12.57 496 MET A O 1
ATOM 904 N N . VAL A 1 123 ? 24.132 -23.038 -13.752 1.00 11.94 497 VAL A N 1
ATOM 905 C CA . VAL A 1 123 ? 23.943 -23.002 -12.312 1.00 11.61 497 VAL A CA 1
ATOM 906 C C . VAL A 1 123 ? 22.936 -21.893 -12.027 1.00 11.66 497 VAL A C 1
ATOM 907 O O . VAL A 1 123 ? 23.196 -20.717 -12.298 1.00 11.43 497 VAL A O 1
ATOM 911 N N . VAL A 1 124 ? 21.780 -22.292 -11.502 1.00 11.66 498 VAL A N 1
ATOM 912 C CA . VAL A 1 124 ? 20.665 -21.381 -11.286 1.00 11.79 498 VAL A CA 1
ATO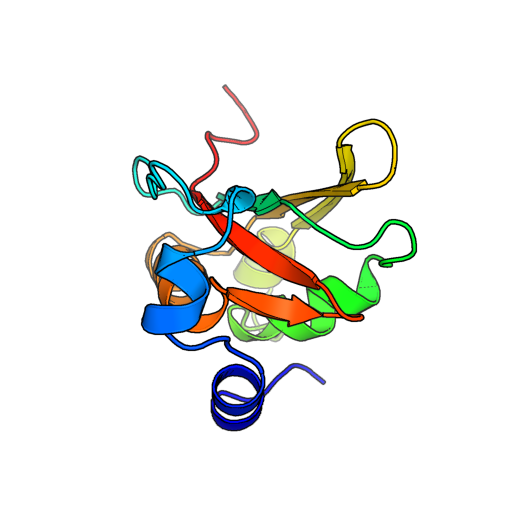M 913 C C . VAL A 1 124 ? 20.386 -21.219 -9.796 1.00 12.02 498 VAL A C 1
ATOM 914 O O . VAL A 1 124 ? 20.130 -22.203 -9.094 1.00 12.37 498 VAL A O 1
ATOM 918 N N . GLN A 1 125 ? 20.449 -19.975 -9.325 1.00 12.08 499 GLN A N 1
ATOM 919 C CA . GLN A 1 125 ? 20.229 -19.641 -7.917 1.00 12.46 499 GLN A CA 1
ATOM 920 C C . GLN A 1 125 ? 19.322 -18.442 -7.846 1.00 12.28 499 GLN A C 1
ATOM 921 O O . GLN A 1 125 ? 19.011 -17.838 -8.869 1.00 12.89 499 GLN A O 1
ATOM 927 N N . PHE A 1 126 ? 18.903 -18.079 -6.640 1.00 12.07 500 PHE A N 1
ATOM 928 C CA . PHE A 1 126 ? 18.209 -16.822 -6.460 1.00 11.73 500 PHE A CA 1
ATOM 929 C C . PHE A 1 126 ? 19.211 -15.676 -6.517 1.00 11.90 500 PHE A C 1
ATOM 930 O O . PHE A 1 126 ? 20.381 -15.853 -6.203 1.00 11.93 500 PHE A O 1
ATOM 938 N N . ALA A 1 127 ? 18.740 -14.509 -6.941 1.00 12.48 501 ALA A N 1
ATOM 939 C CA . ALA A 1 127 ? 19.517 -13.275 -6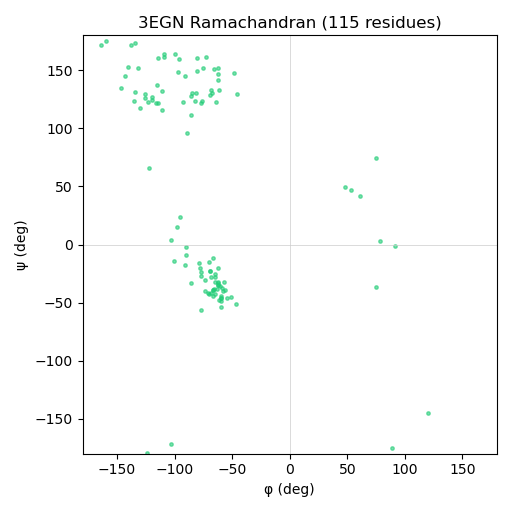.923 1.00 12.92 501 ALA A CA 1
ATOM 940 C C . ALA A 1 127 ? 18.957 -12.342 -5.852 1.00 13.43 501 ALA A C 1
ATOM 941 O O . ALA A 1 127 ? 17.823 -12.524 -5.415 1.00 13.53 501 ALA A O 1
ATOM 943 N N . ARG A 1 128 ? 19.731 -11.346 -5.419 1.00 14.01 502 ARG A N 1
ATOM 944 C CA . ARG A 1 128 ? 19.138 -10.285 -4.611 1.00 14.71 502 ARG A CA 1
ATOM 945 C C . ARG A 1 128 ? 18.436 -9.274 -5.531 1.00 14.82 502 ARG A C 1
ATOM 946 O O . ARG A 1 128 ? 18.708 -9.243 -6.723 1.00 14.90 502 ARG A O 1
ATOM 954 N N . SER A 1 129 ? 17.516 -8.484 -4.983 1.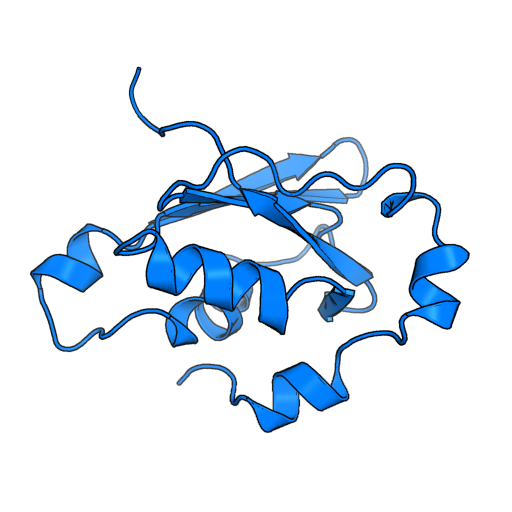00 15.18 503 SER A N 1
ATOM 955 C CA . SER A 1 129 ? 16.697 -7.548 -5.767 1.00 15.73 503 SER A CA 1
ATOM 956 C C . SER A 1 129 ? 17.485 -6.675 -6.750 1.00 15.89 503 SER A C 1
ATOM 957 O O . SER A 1 129 ? 18.631 -6.312 -6.488 1.00 15.54 503 SER A O 1
ATOM 960 N N . ALA A 1 130 ? 16.854 -6.346 -7.877 1.00 16.37 504 ALA A N 1
ATOM 961 C CA . ALA A 1 130 ? 17.440 -5.457 -8.880 1.00 16.98 504 ALA A CA 1
ATOM 962 C C . ALA A 1 130 ? 17.544 -4.018 -8.366 1.00 17.63 504 ALA A C 1
ATOM 963 O O . ALA A 1 130 ? 18.417 -3.260 -8.796 1.00 17.78 504 ALA A O 1
ATOM 965 N N . ARG A 1 131 ? 16.639 -3.653 -7.457 1.00 18.30 505 ARG A N 1
ATOM 966 C CA . ARG A 1 131 ? 16.684 -2.373 -6.760 1.00 19.10 505 ARG A CA 1
ATOM 967 C C . ARG A 1 131 ? 16.905 -2.601 -5.267 1.00 19.26 505 ARG A C 1
ATOM 968 O O . ARG A 1 131 ? 16.287 -3.491 -4.687 1.00 19.33 505 ARG A O 1
ATOM 976 N N . PRO A 1 132 ? 17.782 -1.792 -4.639 1.00 19.54 506 PRO A N 1
ATOM 977 C CA . PRO A 1 132 ? 17.951 -1.819 -3.182 1.00 19.66 506 PRO A CA 1
ATOM 978 C C . PRO A 1 132 ? 16.708 -1.327 -2.427 1.00 19.72 506 PRO A C 1
ATOM 979 O O . PRO A 1 132 ? 16.195 -0.240 -2.706 1.00 19.65 506 PRO A O 1
#

Secondary structure (DSSP, 8-state):
----HHHHHHHBPPHHHHHH-GGGTT----S--SEEEEEEE-TT--HHHHHHHHGGG--TT-HHHHHH-EEEEEEETTTEEEEEEE-SSHHHHHHHHHHHTTBEETTEE-EEEE---S--